Protein AF-A0A7S3KSJ0-F1 (afdb_monomer_lite)

Radius of gyration: 30.76 Å; chains: 1; bounding box: 64×56×72 Å

Foldseek 3Di:
DDDDDDDDDDDDDDDDDDDDDYDDDDDDDDDDDDDDDDPDDCPPPDDVVVVVVVVVVVVVVVVVCVVVVDDDDFDKDWDKDKDAPVLVVVLVVLCVVQVKAWDDWDQDPPDNIIITTMIGTPVSVVVSVVSSCVSRVVD

Organism: Euplotes crassus (NCBI:txid5936)

Sequence (139 aa):
EFLGIQKPLETTPEPEEDSKEETKSAVDDSSNKEQQKSVGSYSDTYGPIPGQLMSSVSKLCRKGFLNAEPRVVEGIYKCEVQVSSENLGKIYSVIGKNRAKTLAEELQENSEMFLLKILVPVYESFNFSNEIRDRECGI

InterPro domains:
  IPR000640 Elongation factor EFG, domain V-like [PF00679] (72-134)
  IPR035647 EF-G domain III/V-like [SSF54980] (74-134)

pLDDT: mean 73.11, std 26.67, range [20.86, 97.44]

Structure (mmCIF, N/CA/C/O backbone):
data_AF-A0A7S3KSJ0-F1
#
_entry.id   AF-A0A7S3KSJ0-F1
#
loop_
_atom_site.group_PDB
_atom_site.id
_atom_site.type_symbol
_atom_site.label_atom_id
_atom_site.label_alt_id
_atom_site.label_comp_id
_atom_site.label_asym_id
_atom_site.label_entity_id
_atom_site.label_seq_id
_atom_site.pdbx_PDB_ins_code
_atom_site.Cartn_x
_atom_site.Cartn_y
_atom_site.Cartn_z
_atom_site.occupancy
_atom_site.B_iso_or_equiv
_atom_site.auth_seq_id
_atom_site.auth_comp_id
_atom_site.auth_asym_id
_atom_site.auth_atom_id
_atom_site.pdbx_PDB_model_num
ATOM 1 N N . GLU A 1 1 ? -15.617 -10.546 -21.766 1.00 34.50 1 GLU A N 1
ATOM 2 C CA . GLU A 1 1 ? -15.419 -11.812 -21.039 1.00 34.50 1 GLU A CA 1
ATOM 3 C C . GLU A 1 1 ? -13.961 -11.910 -20.632 1.00 34.50 1 GLU A C 1
ATOM 5 O O . GLU A 1 1 ? -13.086 -11.788 -21.478 1.00 34.50 1 GLU A O 1
ATOM 10 N N . PHE A 1 2 ? -13.719 -11.963 -19.325 1.00 41.62 2 PHE A N 1
ATOM 11 C CA . PHE A 1 2 ? -12.407 -11.923 -18.682 1.00 41.62 2 PHE A CA 1
ATOM 12 C C . PHE A 1 2 ? -12.103 -13.324 -18.153 1.00 41.62 2 PHE A C 1
ATOM 14 O O . PHE A 1 2 ? -12.736 -13.750 -17.193 1.00 41.62 2 PHE A O 1
ATOM 21 N N . LEU A 1 3 ? -11.144 -14.029 -18.749 1.00 38.94 3 LEU A N 1
ATOM 22 C CA . LEU A 1 3 ? -10.489 -15.183 -18.132 1.00 38.94 3 LEU A CA 1
ATOM 23 C C . LEU A 1 3 ? -9.152 -15.412 -18.835 1.00 38.94 3 LEU A C 1
ATOM 25 O O . LEU A 1 3 ? -9.108 -15.724 -20.020 1.00 38.94 3 LEU A O 1
ATOM 29 N N . GLY A 1 4 ? -8.058 -15.226 -18.101 1.00 33.00 4 GLY A N 1
ATOM 30 C CA . GLY A 1 4 ? -6.721 -15.369 -18.658 1.00 33.00 4 GLY A CA 1
ATOM 31 C C . GLY A 1 4 ? -5.622 -15.222 -17.616 1.00 33.00 4 GLY A C 1
ATOM 32 O O . GLY A 1 4 ? -4.934 -14.214 -17.595 1.00 33.00 4 GLY A O 1
ATOM 33 N N . ILE A 1 5 ? -5.450 -16.279 -16.814 1.00 40.56 5 ILE A N 1
ATOM 34 C CA . ILE A 1 5 ? -4.191 -16.683 -16.166 1.00 40.56 5 ILE A CA 1
ATOM 35 C C . ILE A 1 5 ? -3.768 -15.854 -14.935 1.00 40.56 5 ILE A C 1
ATOM 37 O O . ILE A 1 5 ? -2.932 -14.959 -14.999 1.00 40.56 5 ILE A O 1
ATOM 41 N N . GLN A 1 6 ? -4.258 -16.272 -13.762 1.00 40.81 6 GLN A N 1
ATOM 42 C CA . GLN A 1 6 ? -3.421 -16.276 -12.560 1.00 40.81 6 GLN A CA 1
ATOM 43 C C . GLN A 1 6 ? -2.439 -17.451 -12.670 1.00 40.81 6 GLN A C 1
ATOM 45 O O . GLN A 1 6 ? -2.863 -18.600 -12.793 1.00 40.81 6 GLN A O 1
ATOM 50 N N . LYS A 1 7 ? -1.139 -17.169 -12.584 1.00 47.72 7 LYS A N 1
ATOM 51 C CA . LYS A 1 7 ? -0.120 -18.132 -12.148 1.00 47.72 7 LYS A CA 1
ATOM 52 C C . LYS A 1 7 ? 0.459 -17.595 -10.833 1.00 47.72 7 LYS A C 1
ATOM 54 O O . LYS A 1 7 ? 0.852 -16.428 -10.824 1.00 47.72 7 LYS A O 1
ATOM 59 N N . PRO A 1 8 ? 0.499 -18.375 -9.740 1.00 37.78 8 PRO A N 1
ATOM 60 C CA . PRO A 1 8 ? 1.183 -17.958 -8.522 1.00 37.78 8 PRO A CA 1
ATOM 61 C C . PRO A 1 8 ? 2.696 -17.909 -8.754 1.00 37.78 8 PRO A C 1
ATOM 63 O O . PRO A 1 8 ? 3.259 -18.786 -9.407 1.00 37.78 8 PRO A O 1
ATOM 66 N N . LEU A 1 9 ? 3.330 -16.866 -8.225 1.00 33.75 9 LEU A N 1
ATOM 67 C CA . LEU A 1 9 ? 4.776 -16.688 -8.186 1.00 33.75 9 LEU A CA 1
ATOM 68 C C . LEU A 1 9 ? 5.324 -17.551 -7.037 1.00 33.75 9 LEU A C 1
ATOM 70 O O . LEU A 1 9 ? 5.112 -17.223 -5.871 1.00 33.75 9 LEU A O 1
ATOM 74 N N . GLU A 1 10 ? 5.971 -18.672 -7.357 1.00 32.50 10 GLU A N 1
ATOM 75 C CA . GLU A 1 10 ? 6.790 -19.419 -6.398 1.00 32.50 10 GLU A CA 1
ATOM 76 C C . GLU A 1 10 ? 8.120 -18.685 -6.191 1.00 32.50 10 GLU A C 1
ATOM 78 O O . GLU A 1 10 ? 8.821 -18.334 -7.140 1.00 32.50 10 GLU A O 1
ATOM 83 N N . THR A 1 11 ? 8.434 -18.434 -4.923 1.00 38.78 11 THR A N 1
ATOM 84 C CA . THR A 1 11 ? 9.712 -17.916 -4.440 1.00 38.78 11 THR A CA 1
ATOM 85 C C . THR A 1 11 ? 10.820 -18.932 -4.705 1.00 38.78 11 THR A C 1
ATOM 87 O O . THR A 1 11 ? 10.735 -20.068 -4.243 1.00 38.78 11 THR A O 1
ATOM 90 N N . THR A 1 12 ? 11.903 -18.501 -5.348 1.00 40.50 12 THR A N 1
ATOM 91 C CA . THR A 1 12 ? 13.199 -19.194 -5.293 1.00 40.50 12 THR A CA 1
ATOM 92 C C . THR A 1 12 ? 14.316 -18.209 -4.950 1.00 40.50 12 THR A C 1
ATOM 94 O O . THR A 1 12 ? 14.199 -17.033 -5.298 1.00 40.50 12 THR A O 1
ATOM 97 N N . PRO A 1 13 ? 15.345 -18.671 -4.218 1.00 38.78 13 PRO A N 1
ATOM 98 C CA . PRO A 1 13 ? 16.251 -17.833 -3.444 1.00 38.78 13 PRO A CA 1
ATOM 99 C C . PRO A 1 13 ? 17.403 -17.251 -4.278 1.00 38.78 13 PRO A C 1
ATOM 101 O O . PRO A 1 13 ? 17.745 -17.766 -5.341 1.00 38.78 13 PRO A O 1
ATOM 104 N N . GLU A 1 14 ? 17.968 -16.166 -3.745 1.00 37.16 14 GLU A N 1
ATOM 105 C CA . GLU A 1 14 ? 19.168 -15.429 -4.173 1.00 37.16 14 GLU A CA 1
ATOM 106 C C . GLU A 1 14 ? 20.334 -16.348 -4.611 1.00 37.16 14 GLU A C 1
ATOM 108 O O . GLU A 1 14 ? 20.630 -17.313 -3.900 1.00 37.16 14 GLU A O 1
ATOM 113 N N . PRO A 1 15 ? 21.050 -16.059 -5.719 1.00 38.75 15 PRO A N 1
ATOM 114 C CA . PRO A 1 15 ? 22.329 -16.694 -6.006 1.00 38.75 15 PRO A CA 1
ATOM 115 C C . PRO A 1 15 ? 23.498 -15.859 -5.463 1.00 38.75 15 PRO A C 1
ATOM 117 O O . PRO A 1 15 ? 23.691 -14.705 -5.846 1.00 38.75 15 PRO A O 1
ATOM 120 N N . GLU A 1 16 ? 24.288 -16.486 -4.590 1.00 32.88 16 GLU A N 1
ATOM 121 C CA . GLU A 1 16 ? 25.597 -16.012 -4.141 1.00 32.88 16 GLU A CA 1
ATOM 122 C C . GLU A 1 16 ? 26.626 -16.029 -5.287 1.00 32.88 16 GLU A C 1
ATOM 124 O O . GLU A 1 16 ? 26.600 -16.893 -6.169 1.00 32.88 16 GLU A O 1
ATOM 129 N N . GLU A 1 17 ? 27.530 -15.047 -5.265 1.00 32.41 17 GLU A N 1
ATOM 130 C CA . GLU A 1 17 ? 28.701 -14.960 -6.134 1.00 32.41 17 GLU A CA 1
ATOM 131 C C . GLU A 1 17 ? 29.673 -16.108 -5.846 1.00 32.41 17 GLU A C 1
ATOM 133 O O . GLU A 1 17 ? 30.032 -16.329 -4.694 1.00 32.41 17 GLU A O 1
ATOM 138 N N . ASP A 1 18 ? 30.212 -16.751 -6.887 1.00 25.98 18 ASP A N 1
ATOM 139 C CA . ASP A 1 18 ? 31.605 -17.176 -6.803 1.00 25.98 18 ASP A CA 1
ATOM 140 C C . ASP A 1 18 ? 32.289 -17.290 -8.167 1.00 25.98 18 ASP A C 1
ATOM 142 O O . ASP A 1 18 ? 31.739 -17.734 -9.177 1.00 25.98 18 ASP A O 1
ATOM 146 N N . SER A 1 19 ? 33.534 -16.842 -8.159 1.00 29.48 19 SER A N 1
ATOM 147 C CA . SER A 1 19 ? 34.463 -16.776 -9.280 1.00 29.48 19 SER A CA 1
ATOM 148 C C . SER A 1 19 ? 35.362 -18.015 -9.289 1.00 29.48 19 SER A C 1
ATOM 150 O O . SER A 1 19 ? 35.707 -18.515 -8.220 1.00 29.48 19 SER A O 1
ATOM 152 N N . LYS A 1 20 ? 35.790 -18.482 -10.477 1.00 27.31 20 LYS A N 1
ATOM 153 C CA . LYS A 1 20 ? 37.180 -18.910 -10.766 1.00 27.31 20 LYS A CA 1
ATOM 154 C C . LYS A 1 20 ? 37.379 -19.469 -12.176 1.00 27.31 20 LYS A C 1
ATOM 156 O O . LYS A 1 20 ? 36.570 -20.210 -12.723 1.00 27.31 20 LYS A O 1
ATOM 161 N N . GLU A 1 21 ? 38.533 -19.084 -12.696 1.00 23.25 21 GLU A N 1
ATOM 162 C CA . GLU A 1 21 ? 39.171 -19.423 -13.959 1.00 23.25 21 GLU A CA 1
ATOM 163 C C . GLU A 1 21 ? 40.020 -20.715 -13.871 1.00 23.25 21 GLU A C 1
ATOM 165 O O . GLU A 1 21 ? 40.525 -21.074 -12.809 1.00 23.25 21 GLU A O 1
ATOM 170 N N . GLU A 1 22 ? 40.234 -21.301 -15.056 1.00 25.23 22 GLU A N 1
ATOM 171 C CA . GLU A 1 22 ? 41.464 -21.939 -15.573 1.00 25.23 22 GLU A CA 1
ATOM 172 C C . GLU A 1 22 ? 41.870 -23.422 -15.327 1.00 25.23 22 GLU A C 1
ATOM 174 O O . GLU A 1 22 ? 42.382 -23.809 -14.281 1.00 25.23 22 GLU A O 1
ATOM 179 N N . THR A 1 23 ? 41.948 -24.135 -16.476 1.00 20.86 23 THR A N 1
ATOM 180 C CA . THR A 1 23 ? 43.054 -25.014 -16.972 1.00 20.86 23 THR A CA 1
ATOM 181 C C . THR A 1 23 ? 43.178 -26.444 -16.370 1.00 20.86 23 THR A C 1
ATOM 183 O O . THR A 1 23 ? 42.826 -26.668 -15.226 1.00 20.86 23 THR A O 1
ATOM 186 N N . LYS A 1 24 ? 43.640 -27.528 -17.034 1.00 25.64 24 LYS A N 1
ATOM 187 C CA . LYS A 1 24 ? 44.694 -27.746 -18.052 1.00 25.64 24 LYS A CA 1
ATOM 188 C C . LYS A 1 24 ? 44.461 -29.019 -18.903 1.00 25.64 24 LYS A C 1
ATOM 190 O O . LYS A 1 24 ? 43.766 -29.949 -18.516 1.00 25.64 24 LYS A O 1
ATOM 195 N N . SER A 1 25 ? 45.156 -29.004 -20.036 1.00 24.70 25 SER A N 1
ATOM 196 C CA . SER A 1 25 ? 45.448 -29.983 -21.098 1.00 24.70 25 SER A CA 1
ATOM 197 C C . SER A 1 25 ? 45.896 -31.411 -20.728 1.00 24.70 25 SER A C 1
ATOM 199 O O . SER A 1 25 ? 46.656 -31.582 -19.778 1.00 24.70 25 SER A O 1
ATOM 201 N N . ALA A 1 26 ? 45.641 -32.365 -21.639 1.00 30.34 26 ALA A N 1
ATOM 202 C CA . ALA A 1 26 ? 46.576 -33.439 -22.017 1.00 30.34 26 ALA A CA 1
ATOM 203 C C . ALA A 1 26 ? 46.321 -33.912 -23.472 1.00 30.34 26 ALA A C 1
ATOM 205 O O . ALA A 1 26 ? 45.182 -33.926 -23.930 1.00 30.34 26 ALA A O 1
ATOM 206 N N . VAL A 1 27 ? 47.403 -34.242 -24.182 1.00 29.08 27 VAL A N 1
ATOM 207 C CA . VAL A 1 27 ? 47.545 -34.540 -25.624 1.00 29.08 27 VAL A CA 1
ATOM 208 C C . VAL A 1 27 ? 47.923 -36.018 -25.788 1.00 29.08 27 VAL A C 1
ATOM 210 O O . VAL A 1 27 ? 48.784 -36.449 -25.028 1.00 29.08 27 VAL A O 1
ATOM 213 N N . ASP A 1 28 ? 47.374 -36.747 -26.775 1.00 26.14 28 ASP A N 1
ATOM 214 C CA . ASP A 1 28 ? 48.144 -37.746 -27.550 1.00 26.14 28 ASP A CA 1
ATOM 215 C C . ASP A 1 28 ? 47.501 -38.126 -28.915 1.00 26.14 28 ASP A C 1
ATOM 217 O O . ASP A 1 28 ? 46.285 -38.043 -29.092 1.00 26.14 28 ASP A O 1
ATOM 221 N N . ASP A 1 29 ? 48.388 -38.488 -29.847 1.00 28.02 29 ASP A N 1
ATOM 222 C CA . ASP A 1 29 ? 48.384 -38.821 -31.292 1.00 28.02 29 ASP A CA 1
ATOM 223 C C . ASP A 1 29 ? 47.252 -39.744 -31.842 1.00 28.02 29 ASP A C 1
ATOM 225 O O . ASP A 1 29 ? 46.656 -40.511 -31.102 1.00 28.02 29 ASP A O 1
ATOM 229 N N . SER A 1 30 ? 46.892 -39.860 -33.136 1.00 36.75 30 SER A N 1
ATOM 230 C CA . SER A 1 30 ? 47.404 -39.357 -34.418 1.00 36.75 30 SER A CA 1
ATOM 231 C C . SER A 1 30 ? 46.366 -39.582 -35.549 1.00 36.75 30 SER A C 1
ATOM 233 O O . SER A 1 30 ? 45.691 -40.606 -35.595 1.00 36.75 30 SER A O 1
ATOM 235 N N . SER A 1 31 ? 46.364 -38.671 -36.531 1.00 29.28 31 SER A N 1
ATOM 236 C CA . SER A 1 31 ? 46.156 -38.896 -37.979 1.00 29.28 31 SER A CA 1
ATOM 237 C C . SER A 1 31 ? 44.798 -39.382 -38.544 1.00 29.28 31 SER A C 1
ATOM 239 O O . SER A 1 31 ? 44.606 -40.563 -38.816 1.00 29.28 31 SER A O 1
ATOM 241 N N . ASN A 1 32 ? 43.960 -38.435 -38.998 1.00 30.80 32 ASN A N 1
ATOM 242 C CA . ASN A 1 32 ? 43.410 -38.507 -40.362 1.00 30.80 32 ASN A CA 1
ATOM 243 C C . ASN A 1 32 ? 43.284 -37.101 -40.979 1.00 30.80 32 ASN A C 1
ATOM 245 O O . ASN A 1 32 ? 42.691 -36.193 -40.397 1.00 30.80 32 ASN A O 1
ATOM 249 N N . LYS A 1 33 ? 43.907 -36.927 -42.147 1.00 30.34 33 LYS A N 1
ATOM 250 C CA . LYS A 1 33 ? 43.913 -35.705 -42.956 1.00 30.34 33 LYS A CA 1
ATOM 251 C C . LYS A 1 33 ? 42.549 -35.541 -43.622 1.00 30.34 33 LYS A C 1
ATOM 253 O O . LYS A 1 33 ? 42.148 -36.422 -44.364 1.00 30.34 33 LYS A O 1
ATOM 258 N N . GLU A 1 34 ? 41.925 -34.379 -43.458 1.00 31.33 34 GLU A N 1
ATOM 259 C CA . GLU A 1 34 ? 41.681 -33.435 -44.557 1.00 31.33 34 GLU A CA 1
ATOM 260 C C . GLU A 1 34 ? 40.988 -32.163 -44.040 1.00 31.33 34 GLU A C 1
ATOM 262 O O . GLU A 1 34 ? 40.026 -32.211 -43.284 1.00 31.33 34 GLU A O 1
ATOM 267 N N . GLN A 1 35 ? 41.515 -31.022 -44.497 1.00 41.56 35 GLN A N 1
ATOM 268 C CA . GLN A 1 35 ? 40.973 -29.658 -44.398 1.00 41.56 35 GLN A CA 1
ATOM 269 C C . GLN A 1 35 ? 41.164 -28.907 -43.070 1.00 41.56 35 GLN A C 1
ATOM 271 O O . GLN A 1 35 ? 40.237 -28.504 -42.376 1.00 41.56 35 GLN A O 1
ATOM 276 N N . GLN A 1 36 ? 42.427 -28.553 -42.828 1.00 40.66 36 GLN A N 1
ATOM 277 C CA . GLN A 1 36 ? 42.777 -27.285 -42.189 1.00 40.66 36 GLN A CA 1
ATOM 278 C C . GLN A 1 36 ? 42.364 -26.108 -43.095 1.00 40.66 36 GLN A C 1
ATOM 280 O O . GLN A 1 36 ? 42.828 -26.014 -44.234 1.00 40.66 36 GLN A O 1
ATOM 285 N N . LYS A 1 37 ? 41.574 -25.159 -42.576 1.00 34.25 37 LYS A N 1
ATOM 286 C CA . LYS A 1 37 ? 41.554 -23.780 -43.0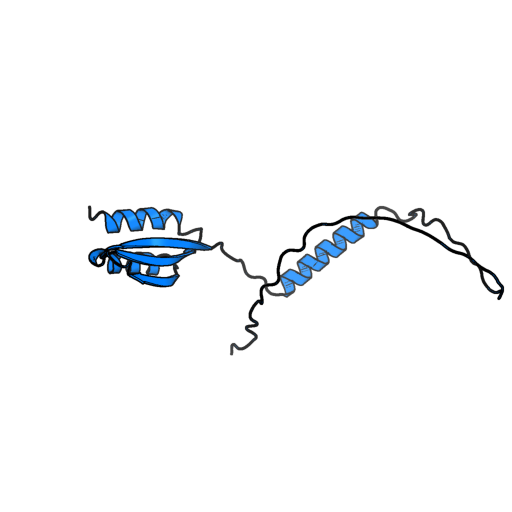92 1.00 34.25 37 LYS A CA 1
ATOM 287 C C . LYS A 1 37 ? 41.414 -22.767 -41.949 1.00 34.25 37 LYS A C 1
ATOM 289 O O . LYS A 1 37 ? 40.334 -22.542 -41.425 1.00 34.25 37 LYS A O 1
ATOM 294 N N . SER A 1 38 ? 42.575 -22.219 -41.586 1.00 36.47 38 SER A N 1
ATOM 295 C CA . SER A 1 38 ? 42.847 -20.950 -40.894 1.00 36.47 38 SER A CA 1
ATOM 296 C C . SER A 1 38 ? 41.941 -20.541 -39.725 1.00 36.47 38 SER A C 1
ATOM 298 O O . SER A 1 38 ? 40.877 -19.957 -39.919 1.00 36.47 38 SER A O 1
ATOM 300 N N . VAL A 1 39 ? 42.480 -20.687 -38.511 1.00 48.28 39 VAL A N 1
ATOM 301 C CA . VAL A 1 39 ? 42.162 -19.830 -37.360 1.00 48.28 39 VAL A CA 1
ATOM 302 C C . VAL A 1 39 ? 42.589 -18.405 -37.729 1.00 48.28 39 VAL A C 1
ATOM 304 O O . VAL A 1 39 ? 43.749 -18.025 -37.590 1.00 48.28 39 VAL A O 1
ATOM 307 N N . GLY A 1 40 ? 41.667 -17.655 -38.329 1.00 45.31 40 GLY A N 1
ATOM 308 C CA . GLY A 1 40 ? 41.836 -16.239 -38.617 1.00 45.31 40 GLY A CA 1
ATOM 309 C C . GLY A 1 40 ? 41.569 -15.437 -37.352 1.00 45.31 40 GLY A C 1
ATOM 310 O O . GLY A 1 40 ? 40.503 -15.560 -36.757 1.00 45.31 40 GLY A O 1
ATOM 311 N N . SER A 1 41 ? 42.542 -14.626 -36.945 1.00 49.31 41 SER A N 1
ATOM 312 C CA . SER A 1 41 ? 42.339 -13.533 -35.996 1.00 49.31 41 SER A CA 1
ATOM 313 C C . SER A 1 41 ? 41.145 -12.693 -36.464 1.00 49.31 41 SER A C 1
ATOM 315 O O . SER A 1 41 ? 41.230 -12.040 -37.505 1.00 49.31 41 SER A O 1
ATOM 317 N N . TYR A 1 42 ? 40.020 -12.739 -35.743 1.00 55.22 42 TYR A N 1
ATOM 318 C CA . TYR A 1 42 ? 38.878 -11.854 -35.976 1.00 55.22 42 TYR A CA 1
ATOM 319 C C . TYR A 1 42 ? 39.243 -10.453 -35.476 1.00 55.22 42 TYR A C 1
ATOM 321 O O . TYR A 1 42 ? 38.730 -9.982 -34.467 1.00 55.22 42 TYR A O 1
ATOM 329 N N . SER A 1 43 ? 40.182 -9.783 -36.145 1.00 57.59 43 SER A N 1
ATOM 330 C CA . SER A 1 43 ? 40.312 -8.341 -35.990 1.00 57.59 43 SER A CA 1
ATOM 331 C C . SER A 1 43 ? 39.051 -7.726 -36.585 1.00 57.59 43 SER A C 1
ATOM 333 O O . SER A 1 43 ? 38.877 -7.763 -37.808 1.00 57.59 43 SER A O 1
ATOM 335 N N . ASP A 1 44 ? 38.166 -7.233 -35.716 1.00 59.62 44 ASP A N 1
ATOM 336 C CA . ASP A 1 44 ? 36.957 -6.474 -36.038 1.00 59.62 44 ASP A CA 1
ATOM 337 C C . ASP A 1 44 ? 37.226 -5.500 -37.196 1.00 59.62 44 ASP A C 1
ATOM 339 O O . ASP A 1 44 ? 37.757 -4.407 -37.020 1.00 59.62 44 ASP A O 1
ATOM 343 N N . THR A 1 45 ? 36.896 -5.928 -38.418 1.00 60.47 45 THR A N 1
ATOM 344 C CA . THR A 1 45 ? 36.975 -5.093 -39.635 1.00 60.47 45 THR A CA 1
ATOM 345 C C . THR A 1 45 ? 35.612 -4.478 -39.958 1.00 60.47 45 THR A C 1
ATOM 347 O O . THR A 1 45 ? 35.400 -3.846 -40.989 1.00 60.47 45 THR A O 1
ATOM 350 N N . TYR A 1 46 ? 34.655 -4.663 -39.061 1.00 61.06 46 TYR A N 1
ATOM 351 C CA . TYR A 1 46 ? 33.374 -4.003 -39.098 1.00 61.06 46 TYR A CA 1
ATOM 352 C C . TYR A 1 46 ? 33.461 -2.740 -38.237 1.00 61.06 46 TYR A C 1
ATOM 354 O O . TYR A 1 46 ? 34.184 -2.732 -37.250 1.00 61.06 46 TYR A O 1
ATOM 362 N N . GLY A 1 47 ? 32.779 -1.658 -38.632 1.00 71.25 47 GLY A N 1
ATOM 363 C CA . GLY A 1 47 ? 32.783 -0.376 -37.907 1.00 71.25 47 GLY A CA 1
ATOM 364 C C . GLY A 1 47 ? 32.222 -0.482 -36.474 1.00 71.25 47 GLY A C 1
ATOM 365 O O . GLY A 1 47 ? 32.310 -1.530 -35.846 1.00 71.25 47 GLY A O 1
ATOM 366 N N . PRO A 1 48 ? 31.574 0.549 -35.905 1.00 78.50 48 PRO A N 1
ATOM 367 C CA . PRO A 1 48 ? 30.986 0.453 -34.562 1.00 78.50 48 PRO A CA 1
ATOM 368 C C . PRO A 1 48 ? 29.710 -0.428 -34.535 1.00 78.50 48 PRO A C 1
ATOM 370 O O . PRO A 1 48 ? 28.639 0.007 -34.114 1.00 78.50 48 PRO A O 1
ATOM 373 N N . ILE A 1 49 ? 29.799 -1.677 -34.999 1.00 80.12 49 ILE A N 1
ATOM 374 C CA . ILE A 1 49 ? 28.775 -2.719 -34.933 1.00 80.12 49 ILE A CA 1
ATOM 375 C C . ILE A 1 49 ? 28.357 -3.057 -33.505 1.00 80.12 49 ILE A C 1
ATOM 377 O O . ILE A 1 49 ? 27.147 -3.144 -33.295 1.00 80.12 49 ILE A O 1
ATOM 381 N N . PRO A 1 50 ? 29.251 -3.191 -32.505 1.00 86.94 50 PRO A N 1
ATOM 382 C CA . PRO A 1 50 ? 28.796 -3.470 -31.143 1.00 86.94 50 PRO A CA 1
ATOM 383 C C . PRO A 1 50 ? 27.816 -2.402 -30.627 1.00 86.94 50 PRO A C 1
ATOM 385 O O . PRO A 1 50 ? 26.793 -2.741 -30.036 1.00 86.94 50 PRO A O 1
ATOM 388 N N . GLY A 1 51 ? 28.031 -1.120 -30.947 1.00 88.88 51 GLY A N 1
ATOM 389 C CA . GLY A 1 51 ? 27.099 -0.043 -30.586 1.00 88.88 51 GLY A CA 1
ATOM 390 C C . GLY A 1 51 ? 25.747 -0.128 -31.310 1.00 88.88 51 GLY A C 1
ATOM 391 O O . GLY A 1 51 ? 24.696 0.132 -30.714 1.00 88.88 51 GLY A O 1
ATOM 392 N N . GLN A 1 52 ? 25.751 -0.538 -32.582 1.00 88.81 52 GLN A N 1
ATOM 393 C CA . GLN A 1 52 ? 24.528 -0.745 -33.366 1.00 88.81 52 GLN A CA 1
ATOM 394 C C . GLN A 1 52 ? 23.736 -1.961 -32.880 1.00 88.81 52 GLN A C 1
ATOM 396 O O . GLN A 1 52 ? 22.507 -1.893 -32.796 1.00 88.81 52 GLN A O 1
ATOM 401 N N . LEU A 1 53 ? 24.423 -3.043 -32.511 1.00 92.44 53 LEU A N 1
ATOM 402 C CA . LEU A 1 53 ? 23.816 -4.242 -31.944 1.00 92.44 53 LEU A CA 1
ATOM 403 C C . LEU A 1 53 ? 23.149 -3.925 -30.603 1.00 92.44 53 LEU A C 1
ATOM 405 O O . LEU A 1 53 ? 21.955 -4.176 -30.453 1.00 92.44 53 LEU A O 1
ATOM 409 N N . MET A 1 54 ? 23.870 -3.282 -29.679 1.00 91.56 54 MET A N 1
ATOM 410 C CA . MET A 1 54 ? 23.320 -2.866 -28.381 1.00 91.56 54 MET A CA 1
ATOM 411 C C . MET A 1 54 ? 22.092 -1.965 -28.548 1.00 91.56 54 MET A C 1
ATOM 413 O O . MET A 1 54 ? 21.058 -2.175 -27.911 1.00 91.56 54 MET A O 1
ATOM 417 N N . SER A 1 55 ? 22.162 -1.004 -29.474 1.00 93.38 55 SER A N 1
ATOM 418 C CA . SER A 1 55 ? 21.038 -0.113 -29.783 1.00 93.38 55 SER A CA 1
ATOM 419 C C . SER A 1 55 ? 19.839 -0.862 -30.374 1.00 93.38 55 SER A C 1
ATOM 421 O O . SER A 1 55 ? 18.692 -0.541 -30.059 1.00 93.38 55 SER A O 1
ATOM 423 N N . SER A 1 56 ? 20.082 -1.851 -31.235 1.00 94.38 56 SER A N 1
ATOM 424 C CA . SER A 1 56 ? 19.031 -2.639 -31.891 1.00 94.38 56 SER A CA 1
ATOM 425 C C . SER A 1 56 ? 18.340 -3.582 -30.911 1.00 94.38 56 SER A C 1
ATOM 427 O O . SER A 1 56 ? 17.111 -3.631 -30.878 1.00 94.38 56 SER A O 1
ATOM 429 N N . VAL A 1 57 ? 19.110 -4.260 -30.058 1.00 97.00 57 VAL A N 1
ATOM 430 C CA . VAL A 1 57 ? 18.586 -5.142 -29.007 1.00 97.00 57 VAL A CA 1
ATOM 431 C C . VAL A 1 57 ? 17.800 -4.338 -27.971 1.00 97.00 57 VAL A C 1
ATOM 433 O O . VAL A 1 57 ? 16.665 -4.693 -27.666 1.00 97.00 57 VAL A O 1
ATOM 436 N N . SER A 1 58 ? 18.324 -3.198 -27.506 1.00 96.00 58 SER A N 1
ATOM 437 C CA . SER A 1 58 ? 17.608 -2.307 -26.577 1.00 96.00 58 SER A CA 1
ATOM 438 C C . SER A 1 58 ? 16.245 -1.861 -27.134 1.00 96.00 58 SER A C 1
ATOM 440 O O . SER A 1 58 ? 15.218 -1.941 -26.450 1.00 96.00 58 SER A O 1
ATOM 442 N N . LYS A 1 59 ? 16.195 -1.475 -28.418 1.00 96.56 59 LYS A N 1
ATOM 443 C CA . LYS A 1 59 ? 14.942 -1.123 -29.110 1.00 96.56 59 LYS A CA 1
ATOM 444 C C . LYS A 1 59 ? 13.989 -2.312 -29.236 1.00 96.56 59 LYS A C 1
ATOM 446 O O . LYS A 1 59 ? 12.784 -2.132 -29.051 1.00 96.56 59 LYS A O 1
ATOM 451 N N . LEU A 1 60 ? 14.507 -3.502 -29.542 1.00 97.44 60 LEU A N 1
ATOM 452 C CA . LEU A 1 60 ? 13.708 -4.721 -29.658 1.00 97.44 60 LEU A CA 1
ATOM 453 C C . LEU A 1 60 ? 13.063 -5.088 -28.318 1.00 97.44 60 LEU A C 1
ATOM 455 O O . LEU A 1 60 ? 11.855 -5.305 -28.282 1.00 97.44 60 LEU A O 1
ATOM 459 N N . CYS A 1 61 ? 13.827 -5.072 -27.223 1.00 96.94 61 CYS A N 1
ATOM 460 C CA . CYS A 1 61 ? 13.317 -5.343 -25.878 1.00 96.94 61 CYS A CA 1
ATOM 461 C C . CYS A 1 61 ? 12.232 -4.338 -25.475 1.00 96.94 61 CYS A C 1
ATOM 463 O O . CYS A 1 61 ? 11.167 -4.737 -25.008 1.00 96.94 61 CYS A O 1
ATOM 465 N N . ARG A 1 62 ? 12.444 -3.038 -25.732 1.00 96.69 62 ARG A N 1
ATOM 466 C CA . ARG A 1 62 ? 11.428 -2.007 -25.465 1.00 96.69 62 ARG A CA 1
ATOM 467 C C . ARG A 1 62 ? 10.154 -2.234 -26.281 1.00 96.69 62 ARG A C 1
ATOM 469 O O . ARG A 1 62 ? 9.059 -2.088 -25.748 1.00 96.69 62 ARG A O 1
ATOM 476 N N . LYS A 1 63 ? 10.279 -2.600 -27.560 1.00 97.19 63 LYS A N 1
ATOM 477 C CA . LYS A 1 63 ? 9.128 -2.900 -28.425 1.00 97.19 63 LYS A CA 1
ATOM 478 C C . LYS A 1 63 ? 8.391 -4.161 -27.964 1.00 97.19 63 LYS A C 1
ATOM 480 O O . LYS A 1 63 ? 7.169 -4.150 -27.912 1.00 97.19 63 LYS A O 1
ATOM 485 N N . GLY A 1 64 ? 9.122 -5.209 -27.584 1.00 97.06 64 GLY A N 1
ATOM 486 C CA . GLY A 1 64 ? 8.555 -6.430 -27.011 1.00 97.06 64 GLY A CA 1
ATOM 487 C C . GLY A 1 64 ? 7.793 -6.160 -25.715 1.00 97.06 64 GLY A C 1
ATOM 488 O O . GLY A 1 64 ? 6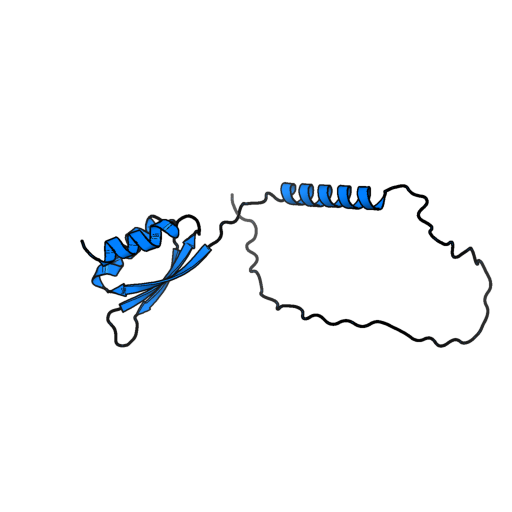.669 -6.624 -25.566 1.00 97.06 64 GLY A O 1
ATOM 489 N N . PHE A 1 65 ? 8.352 -5.333 -24.828 1.00 96.31 65 PHE A N 1
ATOM 490 C CA . PHE A 1 65 ? 7.693 -4.929 -23.587 1.00 96.31 65 PHE A CA 1
ATOM 491 C C . PHE A 1 65 ? 6.407 -4.136 -23.838 1.00 96.31 65 PHE A C 1
ATOM 493 O O . PHE A 1 65 ? 5.387 -4.429 -23.229 1.00 96.31 65 PHE A O 1
ATOM 500 N N . LEU A 1 66 ? 6.418 -3.171 -24.764 1.00 95.62 66 LEU A N 1
ATOM 501 C CA . LEU A 1 66 ? 5.219 -2.395 -25.107 1.00 95.62 66 LEU A CA 1
ATOM 502 C C . LEU A 1 66 ? 4.131 -3.246 -25.780 1.00 95.62 66 LEU A C 1
ATOM 504 O O . LEU A 1 66 ? 2.950 -2.983 -25.576 1.00 95.62 66 LEU A O 1
ATOM 508 N N . ASN A 1 67 ? 4.517 -4.282 -26.532 1.00 96.94 67 ASN A N 1
ATOM 509 C CA . ASN A 1 67 ? 3.577 -5.246 -27.107 1.00 96.94 67 ASN A CA 1
ATOM 510 C C . ASN A 1 67 ? 2.914 -6.142 -26.045 1.00 96.94 67 ASN A C 1
ATOM 512 O O . ASN A 1 67 ? 1.883 -6.740 -26.329 1.00 96.94 67 ASN A O 1
ATOM 516 N N . ALA A 1 68 ? 3.497 -6.248 -24.847 1.00 94.12 68 ALA A N 1
ATOM 517 C CA . ALA A 1 68 ? 2.976 -7.049 -23.741 1.00 94.12 68 ALA A CA 1
ATOM 518 C C . ALA A 1 68 ? 1.985 -6.283 -22.836 1.00 94.12 68 ALA A C 1
ATOM 520 O O . ALA A 1 68 ? 1.703 -6.745 -21.735 1.00 94.12 68 ALA A O 1
ATOM 521 N N . GLU A 1 69 ? 1.478 -5.121 -23.275 1.00 94.31 69 GLU A N 1
ATOM 522 C CA . GLU A 1 69 ? 0.543 -4.260 -22.523 1.00 94.31 69 GLU A CA 1
ATOM 523 C C . GLU A 1 69 ? 0.993 -3.979 -21.074 1.00 94.31 69 GLU A C 1
ATOM 525 O O . GLU A 1 69 ? 0.335 -4.377 -20.104 1.00 94.31 69 GLU A O 1
ATOM 530 N N . PRO A 1 70 ? 2.128 -3.284 -20.887 1.00 96.19 70 PRO A N 1
ATOM 531 C CA . PRO A 1 70 ? 2.684 -3.083 -19.562 1.00 96.19 70 PRO A CA 1
ATOM 532 C C . PRO A 1 70 ? 1.801 -2.150 -18.728 1.00 96.19 70 PRO A C 1
ATOM 534 O O . PRO A 1 70 ? 1.257 -1.163 -19.227 1.00 96.19 70 PRO A O 1
ATOM 537 N N . ARG A 1 71 ? 1.695 -2.434 -17.428 1.00 95.25 71 ARG A N 1
ATOM 538 C CA . ARG A 1 71 ? 0.948 -1.616 -16.463 1.00 95.25 71 ARG A CA 1
ATOM 539 C C . ARG A 1 71 ? 1.899 -1.001 -15.445 1.00 95.25 71 ARG A C 1
ATOM 541 O O . ARG A 1 71 ? 2.878 -1.629 -15.049 1.00 95.25 71 ARG A O 1
ATOM 548 N N . VAL A 1 72 ? 1.606 0.230 -15.030 1.00 94.38 72 VAL A N 1
ATOM 549 C CA . VAL A 1 72 ? 2.367 0.914 -13.978 1.00 94.38 72 VAL A CA 1
ATOM 550 C C . VAL A 1 72 ? 2.048 0.260 -12.639 1.00 94.38 72 VAL A C 1
ATOM 552 O O . VAL A 1 72 ? 0.879 0.085 -12.296 1.00 94.38 72 VAL A O 1
ATOM 555 N N . VAL A 1 73 ? 3.094 -0.091 -11.897 1.00 94.06 73 VAL A N 1
ATOM 556 C CA . VAL A 1 73 ? 2.987 -0.607 -10.533 1.00 94.06 73 VAL A CA 1
ATOM 557 C C . VAL A 1 73 ? 3.278 0.520 -9.551 1.00 94.06 73 VAL A C 1
ATOM 559 O O . VAL A 1 73 ? 4.254 1.253 -9.704 1.00 94.06 73 VAL A O 1
ATOM 562 N N . GLU A 1 74 ? 2.408 0.683 -8.561 1.00 93.25 74 GLU A N 1
ATOM 563 C CA . GLU A 1 74 ? 2.646 1.585 -7.436 1.00 93.25 74 GLU A CA 1
ATOM 564 C C . GLU A 1 74 ? 3.384 0.839 -6.317 1.00 93.25 74 GLU A C 1
ATOM 566 O O . GLU A 1 74 ? 3.175 -0.357 -6.104 1.00 93.25 74 GLU A O 1
ATOM 571 N N . GLY A 1 75 ? 4.264 1.543 -5.603 1.00 95.25 75 GLY A N 1
ATOM 572 C CA . GLY A 1 75 ? 4.859 1.018 -4.378 1.00 95.25 75 GLY A CA 1
ATOM 573 C C . GLY A 1 75 ? 3.815 0.957 -3.263 1.00 95.25 75 GLY A C 1
ATOM 574 O O . GLY A 1 75 ? 2.977 1.856 -3.142 1.00 95.25 75 GLY A O 1
ATOM 575 N N . ILE A 1 76 ? 3.886 -0.083 -2.434 1.00 95.75 76 ILE A N 1
ATOM 576 C CA . ILE A 1 76 ? 2.963 -0.315 -1.320 1.00 95.75 76 ILE A CA 1
ATOM 577 C C . ILE A 1 76 ? 3.765 -0.454 -0.023 1.00 95.75 76 ILE A C 1
ATOM 579 O O . ILE A 1 76 ? 4.703 -1.248 0.043 1.00 95.75 76 ILE A O 1
ATOM 583 N N . TYR A 1 77 ? 3.365 0.275 1.016 1.00 95.75 77 TYR A N 1
ATOM 584 C CA . TYR A 1 77 ? 3.857 0.083 2.375 1.00 95.75 77 TYR A CA 1
ATOM 585 C C . TYR A 1 77 ? 3.046 -0.980 3.105 1.00 95.75 77 TYR A C 1
ATOM 587 O O . TYR A 1 77 ? 1.816 -1.008 3.032 1.00 95.75 77 TYR A O 1
ATOM 595 N N . LYS A 1 78 ? 3.752 -1.820 3.862 1.00 95.50 78 LYS A N 1
ATOM 596 C CA . LYS A 1 78 ? 3.158 -2.669 4.889 1.00 95.50 78 LYS A CA 1
ATOM 597 C C . LYS A 1 78 ? 3.199 -1.899 6.205 1.00 95.50 78 LYS A C 1
ATOM 599 O O . LYS A 1 78 ? 4.272 -1.702 6.769 1.00 95.50 78 LYS A O 1
ATOM 604 N N . CYS A 1 79 ? 2.042 -1.440 6.654 1.00 92.62 79 CYS A N 1
ATOM 605 C CA . CYS A 1 79 ? 1.885 -0.672 7.879 1.00 92.62 79 CYS A CA 1
ATOM 606 C C . CYS A 1 79 ? 1.283 -1.557 8.970 1.00 92.62 79 CYS A C 1
ATOM 608 O O . CYS A 1 79 ? 0.370 -2.343 8.707 1.00 92.62 79 CYS A O 1
ATOM 610 N N . GLU A 1 80 ? 1.776 -1.394 10.192 1.00 94.00 80 GLU A N 1
ATOM 611 C CA . GLU A 1 80 ? 1.198 -1.992 11.390 1.00 94.00 80 GLU A CA 1
ATOM 612 C C . GLU A 1 80 ? 0.719 -0.857 12.293 1.00 94.00 80 GLU A C 1
ATOM 614 O O . GLU A 1 80 ? 1.495 0.035 12.634 1.00 94.00 80 GLU A O 1
ATOM 619 N N . VAL A 1 81 ? -0.575 -0.848 12.610 1.00 92.38 81 VAL A N 1
ATOM 620 C CA . VAL A 1 81 ? -1.214 0.199 13.417 1.00 92.38 81 VAL A CA 1
ATOM 621 C C . VAL A 1 81 ? -1.803 -0.448 14.658 1.00 92.38 81 VAL A C 1
ATOM 623 O O . VAL A 1 81 ? -2.524 -1.437 14.550 1.00 92.38 81 VAL A O 1
ATOM 626 N N . GLN A 1 82 ? -1.493 0.111 15.824 1.00 92.69 82 GLN A N 1
ATOM 627 C CA . GLN A 1 82 ? -2.085 -0.293 17.094 1.00 92.69 82 GLN A CA 1
ATOM 628 C C . GLN A 1 82 ? -3.174 0.703 17.465 1.00 92.69 82 GLN A C 1
ATOM 630 O O . GLN A 1 82 ? -2.890 1.893 17.538 1.00 92.69 82 GLN A O 1
ATOM 635 N N . VAL A 1 83 ? -4.395 0.222 17.677 1.00 92.00 83 VAL A N 1
ATOM 636 C CA . VAL A 1 83 ? -5.563 1.068 17.956 1.00 92.00 83 VAL A CA 1
ATOM 637 C C . VAL A 1 83 ? -6.415 0.462 19.067 1.00 92.00 83 VAL A C 1
ATOM 639 O O . VAL A 1 83 ? -6.540 -0.758 19.170 1.00 92.00 83 VAL A O 1
ATOM 642 N N . SER A 1 84 ? -7.035 1.307 19.889 1.00 91.56 84 SER A N 1
ATOM 643 C CA . SER A 1 84 ? -8.033 0.881 20.874 1.00 91.56 84 SER A CA 1
ATOM 644 C C . SER A 1 84 ? -9.338 0.410 20.217 1.00 91.56 84 SER A C 1
ATOM 646 O O . SER A 1 84 ? -9.693 0.808 19.103 1.00 91.56 84 SER A O 1
ATOM 648 N N . SER A 1 85 ? -10.114 -0.399 20.938 1.00 89.56 85 SER A N 1
ATOM 649 C CA . SER A 1 85 ? -11.446 -0.849 20.500 1.00 89.56 85 SER A CA 1
ATOM 650 C C . SER A 1 85 ? -12.393 0.307 20.121 1.00 89.56 85 SER A C 1
ATOM 652 O O . SER A 1 85 ? -13.149 0.205 19.154 1.00 89.56 85 SER A O 1
ATOM 654 N N . GLU A 1 86 ? -12.315 1.435 20.833 1.00 89.88 86 GLU A N 1
ATOM 655 C CA . GLU A 1 86 ? -13.168 2.613 20.629 1.00 89.88 86 GLU A CA 1
ATOM 656 C C . GLU A 1 86 ? -12.874 3.350 19.312 1.00 89.88 86 GLU A C 1
ATOM 658 O O . GLU A 1 86 ? -13.780 3.877 18.656 1.00 89.88 86 GLU A O 1
ATOM 663 N N . ASN A 1 87 ? -11.605 3.387 18.897 1.00 91.00 87 ASN A N 1
ATOM 664 C CA . ASN A 1 87 ? -11.161 4.141 17.724 1.00 91.00 87 ASN A CA 1
ATOM 665 C C . ASN A 1 87 ? -11.058 3.274 16.465 1.00 91.00 87 ASN A C 1
ATOM 667 O O . ASN A 1 87 ? -10.970 3.822 15.362 1.00 91.00 87 ASN A O 1
ATOM 671 N N . LEU A 1 88 ? -11.166 1.951 16.595 1.00 91.31 88 LEU A N 1
ATOM 672 C CA . LEU A 1 88 ? -11.092 0.982 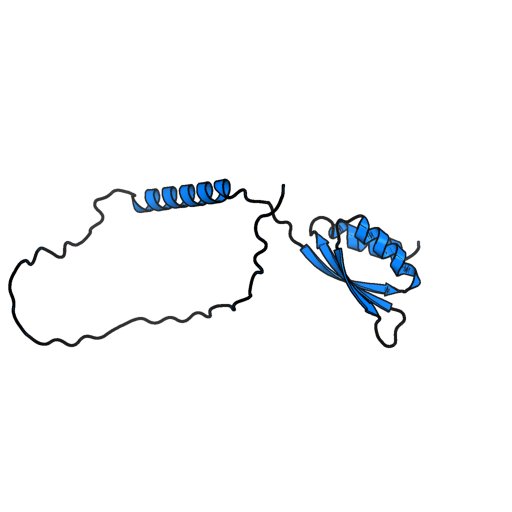15.503 1.00 91.31 88 LEU A CA 1
ATOM 673 C C . LEU A 1 88 ? -12.004 1.345 14.314 1.00 91.31 88 LEU A C 1
ATOM 675 O O . LEU A 1 88 ? -11.565 1.391 13.163 1.00 91.31 88 LEU A O 1
ATOM 679 N N . GLY A 1 89 ? -13.260 1.719 14.583 1.00 91.38 89 GLY A N 1
ATOM 680 C CA . GLY A 1 89 ? -14.207 2.133 13.539 1.00 91.38 89 GLY A CA 1
ATOM 681 C C . GLY A 1 89 ? -13.781 3.399 12.778 1.00 91.38 89 GLY A C 1
ATOM 682 O O . GLY A 1 89 ? -14.011 3.516 11.571 1.00 91.38 89 GLY A O 1
ATOM 683 N N . LYS A 1 90 ? -13.106 4.342 13.451 1.00 91.31 90 LYS A N 1
ATOM 684 C CA . LYS A 1 90 ? -12.590 5.569 12.818 1.00 91.31 90 LYS A CA 1
ATOM 685 C C . LYS A 1 90 ? -11.415 5.256 11.896 1.00 91.31 90 LYS A C 1
ATOM 687 O O . LYS A 1 90 ? -11.336 5.836 10.812 1.00 91.31 90 LYS A O 1
ATOM 692 N N . ILE A 1 91 ? -10.543 4.334 12.300 1.00 93.12 91 ILE A N 1
ATOM 693 C CA . ILE A 1 91 ? -9.399 3.884 11.499 1.00 93.12 91 ILE A CA 1
ATOM 694 C C . ILE A 1 91 ? -9.872 3.163 10.240 1.00 93.12 91 ILE A C 1
ATOM 696 O O . ILE A 1 91 ? -9.414 3.487 9.146 1.00 93.12 91 ILE A O 1
ATOM 700 N N . TYR A 1 92 ? -10.874 2.290 10.351 1.00 93.00 92 TYR A N 1
ATOM 701 C CA . TYR A 1 92 ? -11.488 1.656 9.184 1.00 93.00 92 TYR A CA 1
ATOM 702 C C . TYR A 1 92 ? -12.048 2.668 8.173 1.00 93.00 92 TYR A C 1
ATOM 704 O O . TYR A 1 92 ? -11.914 2.475 6.963 1.00 93.00 92 TYR A O 1
ATOM 712 N N . SER A 1 93 ? -12.593 3.795 8.646 1.00 92.75 93 SER A N 1
ATOM 713 C CA . SER A 1 93 ? -13.013 4.893 7.767 1.00 92.75 93 SER A CA 1
ATOM 714 C C . SER A 1 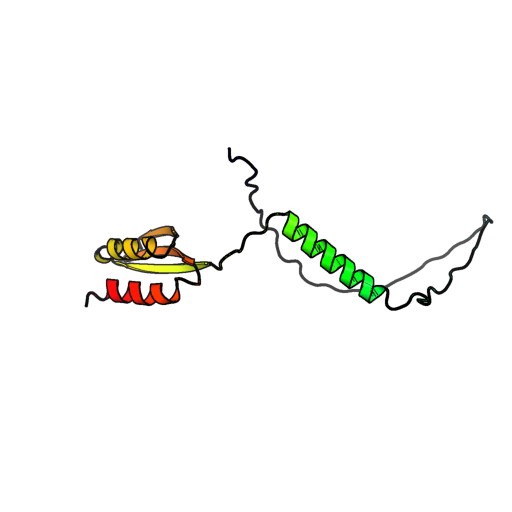93 ? -11.839 5.541 7.020 1.00 92.75 93 SER A C 1
ATOM 716 O O . SER A 1 93 ? -11.985 5.892 5.851 1.00 92.75 93 SER A O 1
ATOM 718 N N . VAL A 1 94 ? -10.676 5.693 7.660 1.00 92.38 94 VAL A N 1
ATOM 719 C CA . VAL A 1 94 ? -9.458 6.242 7.031 1.00 92.38 94 VAL A CA 1
ATOM 720 C C . VAL A 1 94 ? -8.872 5.258 6.012 1.00 92.38 94 VAL A C 1
ATOM 722 O O . VAL A 1 94 ? -8.543 5.650 4.894 1.00 92.38 94 VAL A O 1
ATOM 725 N N . ILE A 1 95 ? -8.823 3.966 6.345 1.00 93.25 95 ILE A N 1
ATOM 726 C CA . ILE A 1 95 ? -8.356 2.903 5.438 1.00 93.25 95 ILE A CA 1
ATOM 727 C C . ILE A 1 95 ? -9.203 2.877 4.158 1.00 93.25 95 ILE A C 1
ATOM 729 O O . ILE A 1 95 ? -8.658 2.873 3.053 1.00 93.25 95 ILE A O 1
ATOM 733 N N . GLY A 1 96 ? -10.533 2.929 4.297 1.00 90.75 96 GLY A N 1
ATOM 734 C CA . GLY A 1 96 ? -11.456 2.913 3.159 1.00 90.75 96 GLY A CA 1
ATOM 735 C C . GLY A 1 96 ? -11.353 4.140 2.246 1.00 90.75 96 GLY A C 1
ATOM 736 O O . GLY A 1 96 ? -11.606 4.026 1.048 1.00 90.75 96 GLY A O 1
ATOM 737 N N . LYS A 1 97 ? -10.951 5.302 2.780 1.00 91.44 97 LYS A N 1
ATOM 738 C CA . LYS A 1 97 ? -10.724 6.524 1.988 1.00 91.44 97 LYS A CA 1
ATOM 739 C C . LYS A 1 97 ? -9.437 6.453 1.161 1.00 91.44 97 LYS A C 1
ATOM 741 O O . LYS A 1 97 ? -9.430 6.896 0.018 1.00 91.44 97 LYS A O 1
ATOM 746 N N . ASN A 1 98 ? -8.384 5.843 1.705 1.00 89.88 98 ASN A N 1
ATOM 747 C CA . ASN A 1 98 ? -7.014 5.953 1.189 1.00 89.88 98 ASN A CA 1
ATOM 748 C C . ASN A 1 98 ? -6.555 4.754 0.330 1.00 89.88 98 ASN A C 1
ATOM 750 O O . ASN A 1 98 ? -5.371 4.421 0.310 1.00 89.88 98 ASN A O 1
ATOM 754 N N . ARG A 1 99 ? -7.479 4.071 -0.372 1.00 92.06 99 ARG A N 1
ATOM 755 C CA . ARG A 1 99 ? -7.215 2.861 -1.200 1.00 92.06 99 ARG A CA 1
ATOM 756 C C . ARG A 1 99 ? -6.420 1.760 -0.473 1.00 92.06 99 ARG A C 1
ATOM 758 O O . ARG A 1 99 ? -5.816 0.897 -1.113 1.00 92.06 99 ARG A O 1
ATOM 765 N N . ALA A 1 100 ? -6.428 1.780 0.855 1.00 93.44 100 ALA A N 1
ATOM 766 C CA . ALA A 1 100 ? -5.679 0.853 1.677 1.00 93.44 100 ALA A CA 1
ATOM 767 C C . ALA A 1 100 ? -6.460 -0.454 1.866 1.00 93.44 100 ALA A C 1
ATOM 769 O O . ALA A 1 100 ? -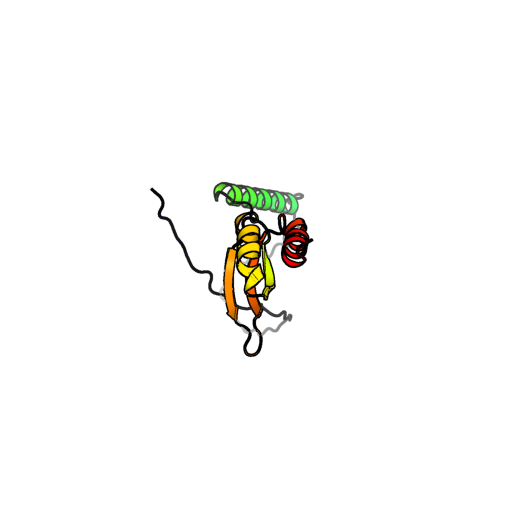7.692 -0.479 1.812 1.00 93.44 100 ALA A O 1
ATOM 770 N N . LYS A 1 101 ? -5.742 -1.560 2.072 1.00 92.75 101 LYS A N 1
ATOM 771 C CA . LYS A 1 101 ? -6.333 -2.894 2.255 1.00 92.75 101 LYS A CA 1
ATOM 772 C C . LYS A 1 101 ? -5.881 -3.500 3.573 1.00 92.75 101 LYS A C 1
ATOM 774 O O . LYS A 1 101 ? -4.683 -3.635 3.803 1.00 92.75 101 LYS A O 1
ATOM 779 N N . THR A 1 102 ? -6.829 -3.910 4.405 1.00 94.81 102 THR A N 1
ATOM 780 C CA . THR A 1 102 ? -6.541 -4.655 5.636 1.00 94.81 102 THR A CA 1
ATOM 781 C C . THR A 1 102 ? -6.187 -6.101 5.289 1.00 94.81 102 THR A C 1
ATOM 783 O O . THR A 1 102 ? -6.930 -6.763 4.566 1.00 94.81 102 THR A O 1
ATOM 786 N N . LEU A 1 103 ? -5.040 -6.578 5.772 1.00 95.12 103 LEU A N 1
ATOM 787 C CA . LEU A 1 103 ? -4.587 -7.964 5.623 1.00 95.12 103 LEU A CA 1
ATOM 788 C C . LEU A 1 103 ? -5.013 -8.822 6.810 1.00 95.12 103 LEU A C 1
ATOM 790 O O . LEU A 1 103 ? -5.494 -9.934 6.619 1.00 95.12 103 LEU A O 1
ATOM 794 N N . ALA A 1 104 ? -4.799 -8.314 8.023 1.00 93.56 104 ALA A N 1
ATOM 795 C CA . ALA A 1 104 ? -5.106 -9.020 9.256 1.00 93.56 104 ALA A CA 1
ATOM 796 C C . ALA A 1 104 ? -5.396 -8.032 10.386 1.00 93.56 104 ALA A C 1
ATOM 798 O O . ALA A 1 104 ? -4.850 -6.926 10.416 1.00 93.56 104 ALA A O 1
ATOM 799 N N . GLU A 1 105 ? -6.234 -8.475 11.312 1.00 93.38 105 GLU A N 1
ATOM 800 C CA . GLU A 1 105 ? -6.545 -7.811 12.569 1.00 93.38 105 GLU A CA 1
ATOM 801 C C . GLU A 1 105 ? -6.315 -8.829 13.687 1.00 93.38 105 GLU A C 1
ATOM 803 O O . GLU A 1 105 ? -6.920 -9.901 13.693 1.00 93.38 105 GLU A O 1
ATOM 808 N N . GLU A 1 106 ? -5.395 -8.516 14.593 1.00 93.44 106 GLU A N 1
ATOM 809 C CA . GLU A 1 106 ? -5.009 -9.374 15.712 1.00 93.44 106 GLU A CA 1
ATOM 810 C C . GLU A 1 106 ? -5.251 -8.613 17.018 1.00 93.44 106 GLU A C 1
ATOM 812 O O . GLU A 1 106 ? -4.785 -7.488 17.177 1.00 93.44 106 GLU A O 1
ATOM 817 N N . LEU A 1 107 ? -5.980 -9.207 17.964 1.00 91.56 107 LEU A N 1
ATOM 818 C CA . LEU A 1 107 ? -6.121 -8.639 19.305 1.00 91.56 107 LEU A CA 1
ATOM 819 C C . LEU A 1 107 ? -4.856 -8.946 20.110 1.00 91.56 107 LEU A C 1
ATOM 821 O O . LEU A 1 107 ? -4.434 -10.102 20.179 1.00 91.56 107 LEU A O 1
ATOM 825 N N . GLN A 1 108 ? -4.260 -7.932 20.733 1.00 89.88 108 GLN A N 1
ATOM 826 C CA . GLN A 1 108 ? -3.082 -8.141 21.560 1.00 89.88 108 GLN A CA 1
ATOM 827 C C . GLN A 1 108 ? -3.480 -8.776 22.897 1.00 89.88 108 GLN A C 1
ATOM 829 O O . GLN A 1 108 ? -4.224 -8.196 23.685 1.00 89.88 108 GLN A O 1
ATOM 834 N N . GLU A 1 109 ? -2.964 -9.972 23.177 1.00 86.75 109 GLU A N 1
ATOM 835 C CA . GLU A 1 109 ? -3.216 -10.652 24.447 1.00 86.75 109 GLU A CA 1
ATOM 836 C C . GLU A 1 109 ? -2.740 -9.770 25.613 1.00 86.75 109 GLU A C 1
ATOM 838 O O . GLU A 1 109 ? -1.604 -9.289 25.622 1.00 86.75 109 GLU A O 1
ATOM 843 N N . ASN A 1 110 ? -3.606 -9.582 26.613 1.00 83.06 110 ASN A N 1
ATOM 844 C CA . ASN A 1 110 ? -3.396 -8.729 27.795 1.00 83.06 110 ASN A CA 1
ATOM 845 C C . ASN A 1 110 ? -3.549 -7.210 27.576 1.00 83.06 110 ASN A C 1
ATOM 847 O O . ASN A 1 110 ? -3.241 -6.440 28.488 1.00 83.06 110 ASN A O 1
ATOM 851 N N . SER A 1 111 ? -4.050 -6.761 26.421 1.00 85.25 111 SER A N 1
ATOM 852 C CA . SER A 1 111 ? -4.414 -5.359 26.186 1.00 85.25 111 SER A CA 1
ATOM 853 C C . SER A 1 111 ? -5.738 -5.243 25.425 1.00 85.25 111 SER A C 1
ATOM 855 O O . SER A 1 111 ? -6.108 -6.129 24.664 1.00 85.25 111 SER A O 1
ATOM 857 N N . GLU A 1 112 ? -6.450 -4.129 25.587 1.00 88.00 112 GLU A N 1
ATOM 858 C CA . GLU A 1 112 ? -7.648 -3.797 24.792 1.00 88.00 112 GLU A CA 1
ATOM 859 C C . GLU A 1 112 ? -7.280 -3.109 23.459 1.00 88.00 112 GLU A C 1
ATOM 861 O O . GLU A 1 112 ? -8.019 -2.270 22.936 1.00 88.00 112 GLU A O 1
ATOM 866 N N . MET A 1 113 ? -6.103 -3.447 22.926 1.00 91.50 113 MET A N 1
ATOM 867 C CA . MET A 1 113 ? -5.533 -2.876 21.710 1.00 91.50 113 MET A CA 1
ATOM 868 C C . MET A 1 113 ? -5.531 -3.912 20.587 1.00 91.50 113 MET A C 1
ATOM 870 O O . MET A 1 113 ? -5.158 -5.073 20.774 1.00 91.50 113 MET A O 1
ATOM 874 N N . PHE A 1 114 ? -5.913 -3.466 19.399 1.00 93.00 114 PHE A N 1
ATOM 875 C CA . PHE A 1 114 ? -5.887 -4.232 18.163 1.00 93.00 114 PHE A CA 1
ATOM 876 C C . PHE A 1 114 ? -4.654 -3.865 17.348 1.00 93.00 114 PHE A C 1
ATOM 878 O O . PHE A 1 114 ? -4.341 -2.687 17.180 1.00 93.00 114 PHE A O 1
ATOM 885 N N . LEU A 1 115 ? -3.984 -4.874 16.804 1.00 94.00 115 LEU A N 1
ATOM 886 C CA . LEU A 1 115 ? -2.907 -4.744 15.838 1.00 94.00 115 LEU A CA 1
ATOM 887 C C . LEU A 1 115 ? -3.459 -4.983 14.430 1.00 94.00 115 LEU A C 1
ATOM 889 O O . LEU A 1 115 ? -3.806 -6.104 14.053 1.00 94.00 115 LEU A O 1
ATOM 893 N N . LEU A 1 116 ? -3.511 -3.920 13.636 1.00 94.44 116 LEU A N 1
ATOM 894 C CA . LEU A 1 116 ? -3.956 -3.955 12.249 1.00 94.44 116 LEU A CA 1
ATOM 895 C C . LEU A 1 116 ? -2.759 -4.010 11.307 1.00 94.44 116 LEU A C 1
ATOM 897 O O . LEU A 1 116 ? -1.927 -3.103 11.297 1.00 94.44 116 LEU A O 1
ATOM 901 N N . LYS A 1 117 ? -2.712 -5.035 10.457 1.00 95.94 117 LYS A N 1
ATOM 902 C CA . LYS A 1 117 ? -1.744 -5.161 9.359 1.00 95.94 117 LYS A CA 1
ATOM 903 C C . LYS A 1 117 ? -2.408 -4.682 8.075 1.00 95.94 117 LYS A C 1
ATOM 905 O O . LYS A 1 117 ? -3.369 -5.294 7.608 1.00 95.94 117 LYS A O 1
ATOM 910 N N . ILE A 1 118 ? -1.915 -3.587 7.502 1.00 95.88 118 ILE A N 1
ATOM 911 C CA . ILE A 1 118 ? -2.563 -2.873 6.394 1.00 95.88 118 ILE A CA 1
ATOM 912 C C . ILE A 1 118 ? -1.556 -2.637 5.263 1.00 95.88 118 ILE A C 1
ATOM 914 O O . ILE A 1 118 ? -0.378 -2.373 5.499 1.00 95.88 118 ILE A O 1
ATOM 918 N N . LEU A 1 119 ? -2.029 -2.713 4.022 1.00 96.06 119 LEU A N 1
ATOM 919 C CA . LEU A 1 119 ? -1.308 -2.282 2.829 1.00 96.06 119 LEU A CA 1
ATOM 920 C C . LEU A 1 119 ? -1.779 -0.893 2.408 1.00 96.06 119 LEU A C 1
ATOM 922 O O . LEU A 1 119 ? -2.965 -0.715 2.124 1.00 96.06 119 LEU A O 1
ATOM 926 N N . VAL A 1 120 ? -0.860 0.067 2.336 1.00 95.25 120 VAL A N 1
ATOM 927 C CA . VAL A 1 120 ? -1.151 1.464 1.973 1.00 95.25 120 VAL A CA 1
ATOM 928 C C . VAL A 1 120 ? -0.262 1.883 0.797 1.00 95.25 120 VAL A C 1
ATOM 930 O O . VAL A 1 120 ? 0.953 1.689 0.867 1.00 95.25 120 VAL A O 1
ATOM 933 N N . PRO A 1 121 ? -0.805 2.464 -0.287 1.00 95.19 121 PRO A N 1
ATOM 934 C CA . PRO A 1 121 ? 0.016 3.004 -1.369 1.00 95.19 121 PRO A CA 1
ATOM 935 C C . PRO A 1 121 ? 0.949 4.126 -0.898 1.00 95.19 121 PRO A C 1
ATOM 937 O O . PRO A 1 121 ? 0.552 4.976 -0.100 1.00 95.19 121 PRO A O 1
ATOM 940 N N . VAL A 1 122 ? 2.168 4.182 -1.448 1.00 93.81 122 VAL A N 1
ATOM 941 C CA . VAL A 1 122 ? 3.197 5.185 -1.080 1.00 93.81 122 VAL A CA 1
ATOM 942 C C . VAL A 1 122 ? 2.709 6.627 -1.266 1.00 93.81 122 VAL A C 1
ATOM 944 O O . VAL A 1 122 ? 3.112 7.520 -0.527 1.00 93.81 122 VAL A O 1
ATOM 947 N N . TYR A 1 123 ? 1.830 6.867 -2.241 1.00 92.31 123 TYR A N 1
ATOM 948 C CA . TYR A 1 123 ? 1.277 8.199 -2.491 1.00 92.31 123 TYR A CA 1
ATOM 949 C C . TYR A 1 123 ? 0.341 8.675 -1.366 1.00 92.31 123 TYR A C 1
ATOM 951 O O . TYR A 1 123 ? 0.376 9.842 -0.989 1.00 92.31 123 TYR A O 1
ATOM 959 N N . GLU A 1 124 ? -0.460 7.772 -0.794 1.00 91.44 124 GLU A N 1
ATOM 960 C CA . GLU A 1 124 ? -1.469 8.111 0.222 1.00 91.44 124 GLU A CA 1
ATOM 961 C C . GLU A 1 124 ? -0.882 8.122 1.643 1.00 91.44 124 GLU A C 1
ATOM 963 O O . GLU A 1 124 ? -1.396 8.789 2.544 1.00 91.44 124 GLU A O 1
ATOM 968 N N . SER A 1 125 ? 0.225 7.404 1.866 1.00 90.62 125 SER A N 1
ATOM 969 C CA . SER A 1 125 ? 0.797 7.213 3.203 1.00 90.62 125 SER A CA 1
ATOM 970 C C . SER A 1 125 ? 1.239 8.511 3.887 1.00 90.62 125 SER A C 1
ATOM 972 O O . SER A 1 125 ? 1.312 8.556 5.112 1.00 90.62 125 SER A O 1
ATOM 974 N N . PHE A 1 126 ? 1.533 9.569 3.123 1.00 87.19 126 PHE A N 1
ATOM 975 C CA . PHE A 1 126 ? 1.969 10.853 3.681 1.00 87.19 126 PHE A CA 1
ATOM 976 C C . PHE A 1 126 ? 0.871 11.537 4.508 1.00 87.19 126 PHE A C 1
ATOM 978 O O . PHE A 1 126 ? 1.141 12.059 5.589 1.00 87.19 126 PHE A O 1
ATOM 985 N N . ASN A 1 127 ? -0.375 11.491 4.031 1.00 88.00 127 ASN A N 1
ATOM 986 C CA . ASN A 1 127 ? -1.518 12.050 4.753 1.00 88.00 127 ASN A CA 1
ATOM 987 C C . ASN A 1 127 ? -2.134 11.036 5.719 1.00 88.00 127 ASN A C 1
ATOM 989 O O . ASN A 1 127 ? -2.657 11.435 6.756 1.00 88.00 127 ASN A O 1
ATOM 993 N N . PHE A 1 128 ? -2.005 9.737 5.428 1.00 91.19 128 PHE A N 1
ATOM 994 C CA . PHE A 1 128 ? -2.532 8.658 6.262 1.00 91.19 128 PHE A CA 1
ATOM 995 C C . PHE A 1 128 ? -2.088 8.773 7.727 1.00 91.19 128 PHE A C 1
ATOM 997 O O . PHE A 1 128 ? -2.929 8.767 8.618 1.00 91.19 128 PHE A O 1
ATOM 1004 N N . SER A 1 129 ? -0.792 8.949 7.996 1.00 89.19 129 SER A N 1
ATOM 1005 C CA . SER A 1 129 ? -0.281 9.026 9.375 1.00 89.19 129 SER A CA 1
ATOM 1006 C C . SER A 1 129 ? -0.860 10.203 10.167 1.00 89.19 129 SER A C 1
ATOM 1008 O O . SER A 1 129 ? -1.132 10.072 11.360 1.00 89.19 129 SER A O 1
ATOM 1010 N N . ASN A 1 130 ? -1.076 11.343 9.506 1.00 90.44 130 ASN A N 1
ATOM 1011 C CA . ASN A 1 130 ? -1.688 12.511 10.135 1.00 90.44 130 ASN A CA 1
ATOM 1012 C C . ASN A 1 130 ? -3.181 12.275 10.379 1.00 90.44 130 ASN A C 1
ATOM 1014 O O . ASN A 1 130 ? -3.652 12.494 11.488 1.00 90.44 130 ASN A O 1
ATOM 1018 N N . GLU A 1 131 ? -3.903 11.732 9.395 1.00 90.31 131 GLU A N 1
ATOM 1019 C CA . GLU A 1 131 ? -5.326 11.411 9.539 1.00 90.31 131 GLU A CA 1
ATOM 1020 C C . GLU A 1 131 ? -5.590 10.400 10.658 1.00 90.31 131 GLU A C 1
ATOM 1022 O O . GLU A 1 131 ? -6.568 10.535 11.388 1.00 90.31 131 GLU A O 1
ATOM 1027 N N . ILE A 1 132 ? -4.732 9.391 10.813 1.00 90.38 132 ILE A N 1
ATOM 1028 C CA . ILE A 1 132 ? -4.832 8.415 11.904 1.00 90.38 132 ILE A CA 1
ATOM 1029 C C . ILE A 1 132 ? -4.645 9.118 13.249 1.00 90.38 132 ILE A C 1
ATOM 1031 O O . ILE A 1 132 ? -5.488 8.969 14.134 1.00 90.38 132 ILE A O 1
ATOM 1035 N N . ARG A 1 133 ? -3.609 9.955 13.375 1.00 88.44 133 ARG A N 1
ATOM 1036 C CA . ARG A 1 133 ? -3.324 10.689 14.612 1.00 88.44 133 ARG A CA 1
ATOM 1037 C C . ARG A 1 133 ? -4.446 11.657 14.985 1.00 88.44 133 ARG A C 1
ATOM 1039 O O . ARG A 1 133 ? -4.839 11.699 16.144 1.00 88.44 133 ARG A O 1
ATOM 1046 N N . AS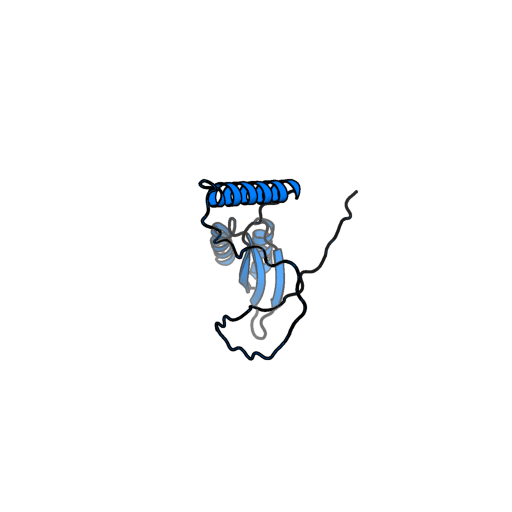P A 1 134 ? -5.009 12.374 14.020 1.00 89.38 134 ASP A N 1
ATOM 1047 C CA . ASP A 1 134 ? -6.110 13.311 14.267 1.00 89.38 134 ASP A CA 1
ATOM 1048 C C . ASP A 1 134 ? -7.375 12.572 14.742 1.00 89.38 134 ASP A C 1
ATOM 1050 O O . ASP A 1 134 ? -8.104 13.040 15.617 1.00 89.38 134 ASP A O 1
ATOM 1054 N N . ARG A 1 135 ? -7.635 11.369 14.211 1.00 85.94 135 ARG A N 1
ATOM 1055 C CA . ARG A 1 135 ? -8.804 10.555 14.590 1.00 85.94 135 ARG A CA 1
ATOM 1056 C C . ARG A 1 135 ? -8.623 9.813 15.910 1.00 85.94 135 ARG A C 1
ATOM 1058 O O . ARG A 1 135 ? -9.628 9.556 16.583 1.00 85.94 135 ARG A O 1
ATOM 1065 N N . GLU A 1 136 ? -7.393 9.457 16.265 1.00 82.00 136 GLU A N 1
ATOM 1066 C CA . GLU A 1 136 ? -7.057 8.891 17.573 1.00 82.00 136 GLU A CA 1
ATOM 1067 C C . GLU A 1 136 ? -7.054 9.945 18.675 1.00 82.00 136 GLU A C 1
ATOM 1069 O O . GLU A 1 136 ? -7.624 9.697 19.735 1.00 82.00 136 GLU A O 1
ATOM 1074 N N . CYS A 1 137 ? -6.502 11.134 18.421 1.00 72.56 137 CYS A N 1
ATOM 1075 C CA . CYS A 1 137 ? -6.349 12.166 19.446 1.00 72.56 137 CYS A CA 1
ATOM 1076 C C . CYS A 1 137 ? -7.642 12.913 19.813 1.00 72.56 137 CYS A C 1
ATOM 1078 O O . CYS A 1 137 ? -7.655 13.582 20.839 1.00 72.56 137 CYS A O 1
ATOM 1080 N N . GLY A 1 138 ? -8.737 12.775 19.057 1.00 62.69 138 GLY A N 1
ATOM 1081 C CA . GLY A 1 138 ? -10.075 13.197 19.503 1.00 62.69 138 GLY A CA 1
ATOM 1082 C C . GLY A 1 138 ? -10.256 14.693 19.803 1.00 62.69 138 GLY A C 1
ATOM 1083 O O . GLY A 1 138 ? -11.202 15.038 20.511 1.00 62.69 138 GLY A O 1
ATOM 1084 N N . ILE A 1 139 ? -9.377 15.556 19.282 1.00 47.56 139 ILE A N 1
ATOM 1085 C CA . ILE A 1 139 ? -9.476 17.024 19.356 1.00 47.56 139 ILE A CA 1
ATOM 1086 C C . ILE A 1 139 ? -10.080 17.558 18.057 1.00 47.56 139 ILE A C 1
ATOM 1088 O O . ILE A 1 139 ? -9.694 17.050 16.981 1.00 47.56 139 ILE A O 1
#

Secondary structure (DSSP, 8-state):
--------------PPP----------------------------SSSHHHHHHHHHHHHHHHHHHHT---PPPPEEEEEEEEETTTHHHHHHHHHHTT-EEEEEEEPTTSSEEEEEEEEETTTHHHHHHHHHHHHH--